Protein AF-A0A8J3N796-F1 (afdb_monomer)

Organism: NCBI:txid2778369

Solvent-accessible surface area (backbone atoms only — not comparable to full-atom values): 5444 Å² total; per-residue (Å²): 139,72,73,38,72,67,53,73,65,59,49,51,53,49,34,52,49,43,21,56,74,77,58,75,56,47,78,78,42,44,61,57,36,47,55,49,61,72,61,29,54,54,40,28,30,73,77,35,71,61,98,51,78,92,58,53,32,37,36,38,42,39,30,39,77,91,35,86,83,49,54,48,37,34,36,47,41,87,88,78,75,44,78,46,79,52,79,83,81,77,84,128

Mean predicted aligned error: 6.59 Å

Sequence (92 aa):
MNPRKPTKEEKNELIHFLVENDYGGYEEDKETAEGIVENAAIAVFDDYATGSPGYVGKVMVVVYDGGTEQTETYSWNTLDRTKSRDVAIHEV

Nearest PDB structures (foldseek):
  8ite-assembly1_A  TM=5.782E-01  e=7.462E+00  African swine fever virus
  7cjq-assembly2_D  TM=3.507E-01  e=7.946E+00  Canis lupus familiaris

Structure (mmCIF, N/CA/C/O backbone):
data_AF-A0A8J3N796-F1
#
_entry.id   AF-A0A8J3N796-F1
#
loop_
_atom_site.group_PDB
_atom_site.id
_atom_site.type_symbol
_atom_site.label_atom_id
_atom_site.label_alt_id
_atom_site.label_comp_id
_atom_site.label_asym_id
_atom_site.label_entity_id
_atom_site.label_seq_id
_atom_site.pdbx_PDB_ins_code
_atom_site.Cartn_x
_atom_site.Cartn_y
_atom_site.Cartn_z
_atom_site.occupancy
_atom_site.B_iso_or_equiv
_atom_site.auth_seq_id
_atom_site.auth_comp_id
_atom_site.auth_asym_id
_atom_site.auth_atom_id
_atom_site.pdbx_PDB_model_num
ATOM 1 N N . MET A 1 1 ? -16.808 -5.001 9.811 1.00 74.69 1 MET A N 1
ATOM 2 C CA . MET A 1 1 ? -15.597 -4.314 9.327 1.00 74.69 1 MET A CA 1
ATOM 3 C C . MET A 1 1 ? -15.903 -3.780 7.939 1.00 74.69 1 MET A C 1
ATOM 5 O O . MET A 1 1 ? -16.256 -4.583 7.085 1.00 74.69 1 MET A O 1
ATOM 9 N N . ASN A 1 2 ? -15.852 -2.460 7.740 1.00 85.56 2 ASN A N 1
ATOM 10 C CA . ASN A 1 2 ? -16.164 -1.838 6.450 1.00 85.56 2 ASN A CA 1
ATOM 11 C C . ASN A 1 2 ? -14.881 -1.250 5.854 1.00 85.56 2 ASN A C 1
ATOM 13 O O . ASN A 1 2 ? -14.199 -0.515 6.569 1.00 85.56 2 ASN A O 1
ATOM 17 N N . PRO A 1 3 ? -14.549 -1.550 4.588 1.00 94.81 3 PRO A N 1
ATOM 18 C CA . PRO A 1 3 ? -13.413 -0.923 3.935 1.00 94.81 3 PRO A CA 1
ATOM 19 C C . PRO A 1 3 ? -13.664 0.573 3.751 1.00 94.81 3 PRO A C 1
ATOM 21 O O . PRO A 1 3 ? -14.797 1.011 3.523 1.00 94.81 3 PRO A O 1
ATOM 24 N N . ARG A 1 4 ? -12.588 1.354 3.788 1.00 96.62 4 ARG A N 1
ATOM 25 C CA . ARG A 1 4 ? -12.591 2.775 3.429 1.00 96.62 4 ARG A CA 1
ATOM 26 C C . ARG A 1 4 ? -11.540 3.075 2.367 1.00 96.62 4 ARG A C 1
ATOM 28 O O . ARG A 1 4 ? -10.656 2.266 2.095 1.00 96.62 4 ARG A O 1
ATOM 35 N N . LYS A 1 5 ? -11.628 4.274 1.791 1.00 97.56 5 LYS A N 1
ATOM 36 C CA . LYS A 1 5 ? -10.549 4.829 0.968 1.00 97.56 5 LYS A CA 1
ATOM 37 C C . LYS A 1 5 ? -9.314 5.112 1.843 1.00 97.56 5 LYS A C 1
ATOM 39 O O . LYS A 1 5 ? -9.486 5.424 3.030 1.00 97.56 5 LYS A O 1
ATOM 44 N N . PRO A 1 6 ? -8.096 5.022 1.283 1.00 97.06 6 PRO A N 1
ATOM 45 C CA . PRO A 1 6 ? -6.888 5.407 2.003 1.00 97.06 6 PRO A CA 1
ATOM 46 C C . PRO A 1 6 ? -6.881 6.912 2.290 1.00 97.06 6 PRO A C 1
ATOM 48 O O . PRO A 1 6 ? -7.477 7.700 1.546 1.00 97.06 6 PRO A O 1
ATOM 51 N N . THR A 1 7 ? -6.192 7.319 3.354 1.00 96.94 7 THR A N 1
ATOM 52 C CA . THR A 1 7 ? -5.861 8.733 3.572 1.00 96.94 7 THR A CA 1
ATOM 53 C C . THR A 1 7 ? -4.680 9.157 2.696 1.00 96.94 7 THR A C 1
ATOM 55 O O . THR A 1 7 ? -4.026 8.332 2.052 1.00 96.94 7 THR A O 1
ATOM 58 N N . LYS A 1 8 ? -4.387 10.463 2.664 1.00 96.81 8 LYS A N 1
ATOM 59 C CA . LYS A 1 8 ? -3.218 10.987 1.947 1.00 96.81 8 LYS A CA 1
ATOM 60 C C . LYS A 1 8 ? -1.914 10.461 2.550 1.00 96.81 8 LYS A C 1
ATOM 62 O O . LYS A 1 8 ? -0.988 10.124 1.825 1.00 96.81 8 LYS A O 1
ATOM 67 N N . GLU A 1 9 ? -1.860 10.370 3.871 1.00 95.25 9 GLU A N 1
ATOM 68 C CA . GLU A 1 9 ? -0.716 9.85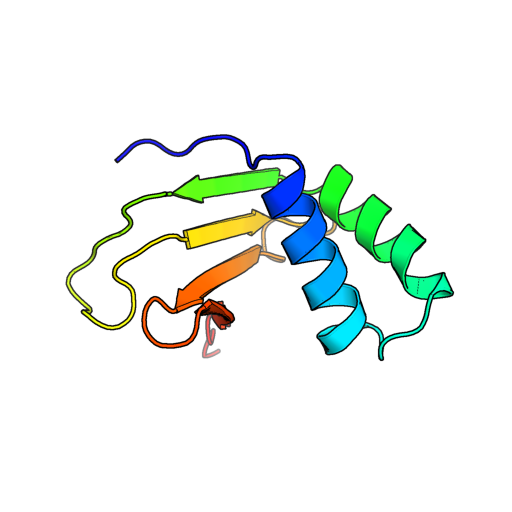6 4.620 1.00 95.25 9 GLU A CA 1
ATOM 69 C C . GLU A 1 9 ? -0.464 8.387 4.272 1.00 95.25 9 GLU A C 1
ATOM 71 O O . GLU A 1 9 ? 0.655 8.022 3.942 1.00 95.25 9 GLU A O 1
ATOM 76 N N . GLU A 1 10 ? -1.515 7.567 4.230 1.00 95.19 10 GLU A N 1
ATOM 77 C CA . GLU A 1 10 ? -1.409 6.142 3.895 1.00 95.19 10 GLU A CA 1
ATOM 78 C C . GLU A 1 10 ? -0.954 5.901 2.449 1.00 95.19 10 GLU A C 1
ATOM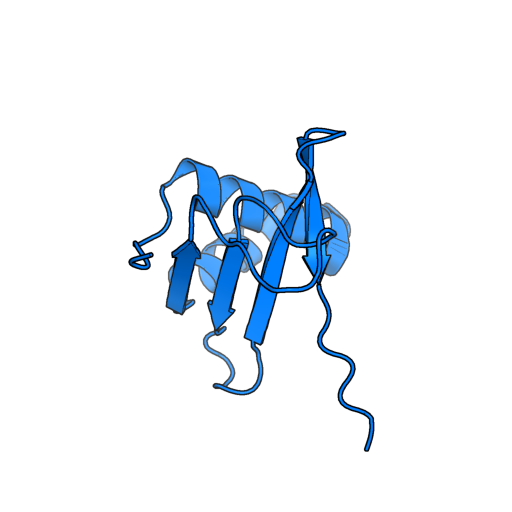 80 O O . GLU A 1 10 ? -0.203 4.957 2.186 1.00 95.19 10 GLU A O 1
ATOM 85 N N . LYS A 1 11 ? -1.372 6.761 1.511 1.00 96.25 11 LYS A N 1
ATOM 86 C CA . LYS A 1 11 ? -0.842 6.756 0.141 1.00 96.25 11 LYS A CA 1
ATOM 87 C C . LYS A 1 11 ? 0.638 7.129 0.114 1.00 96.25 11 LYS A C 1
ATOM 89 O O . LYS A 1 11 ? 1.418 6.430 -0.520 1.00 96.25 11 LYS A O 1
ATOM 94 N N . ASN A 1 12 ? 1.035 8.177 0.835 1.00 95.12 12 ASN A N 1
ATOM 95 C CA . ASN A 1 12 ? 2.438 8.590 0.919 1.00 95.12 12 ASN A CA 1
ATOM 96 C C . ASN A 1 12 ? 3.322 7.495 1.535 1.00 95.12 12 ASN A C 1
ATOM 98 O O . ASN A 1 12 ? 4.432 7.274 1.063 1.00 95.12 12 ASN A O 1
ATOM 102 N N . GLU A 1 13 ? 2.828 6.781 2.549 1.00 93.75 13 GLU A N 1
ATOM 103 C CA . GLU A 1 13 ? 3.516 5.623 3.130 1.00 93.75 13 GLU A CA 1
ATOM 104 C C . GLU A 1 13 ? 3.681 4.485 2.114 1.00 93.75 13 GLU A C 1
ATOM 106 O O . GLU A 1 13 ? 4.716 3.824 2.093 1.00 93.75 13 GLU A O 1
ATOM 111 N N . LEU A 1 14 ? 2.680 4.238 1.259 1.00 94.38 14 LEU A N 1
ATOM 112 C CA . LEU A 1 14 ? 2.799 3.269 0.166 1.00 94.38 14 LEU A CA 1
ATOM 113 C C . LEU A 1 14 ? 3.825 3.714 -0.881 1.00 94.38 14 LEU A C 1
ATOM 115 O O . LEU A 1 14 ? 4.682 2.920 -1.245 1.00 94.38 14 LEU A O 1
ATOM 119 N N . ILE A 1 15 ? 3.776 4.974 -1.316 1.00 94.31 15 ILE A N 1
ATOM 120 C CA . ILE A 1 15 ? 4.736 5.540 -2.275 1.00 94.31 15 ILE A CA 1
ATOM 121 C C . ILE A 1 15 ? 6.165 5.386 -1.748 1.00 94.31 15 ILE A C 1
ATOM 123 O O . ILE A 1 15 ? 7.029 4.880 -2.455 1.00 94.31 15 ILE A O 1
ATOM 127 N N . HIS A 1 16 ? 6.399 5.763 -0.489 1.00 91.94 16 HIS A N 1
ATOM 128 C CA . HIS A 1 16 ? 7.707 5.628 0.148 1.00 91.94 16 HIS A CA 1
ATOM 129 C C . HIS A 1 16 ? 8.183 4.175 0.170 1.00 91.94 16 HIS A C 1
ATOM 131 O O . HIS A 1 16 ? 9.311 3.891 -0.220 1.00 91.94 16 HIS A O 1
ATOM 137 N N . PHE A 1 17 ? 7.303 3.250 0.567 1.00 91.19 17 PHE A N 1
ATOM 138 C CA . PHE A 1 17 ? 7.621 1.827 0.586 1.00 91.19 17 PHE A CA 1
ATOM 139 C C . PHE A 1 17 ? 8.027 1.311 -0.801 1.00 91.19 17 PHE A C 1
ATOM 141 O O . PHE A 1 17 ? 9.038 0.621 -0.911 1.00 91.19 17 PHE A O 1
ATOM 148 N N . LEU A 1 18 ? 7.270 1.654 -1.849 1.00 91.31 18 LEU A N 1
ATOM 149 C CA . LEU A 1 18 ? 7.554 1.230 -3.222 1.00 91.31 18 LEU A CA 1
ATOM 150 C C . LEU A 1 18 ? 8.891 1.789 -3.717 1.00 91.31 18 LEU A C 1
ATOM 152 O O . LEU A 1 18 ? 9.693 1.051 -4.282 1.00 91.31 18 LEU A O 1
ATOM 156 N N . VAL A 1 19 ? 9.161 3.073 -3.467 1.00 91.19 19 VAL A N 1
ATOM 157 C CA . VAL A 1 19 ? 10.435 3.701 -3.843 1.00 91.19 19 VAL A CA 1
ATOM 158 C C . VAL A 1 19 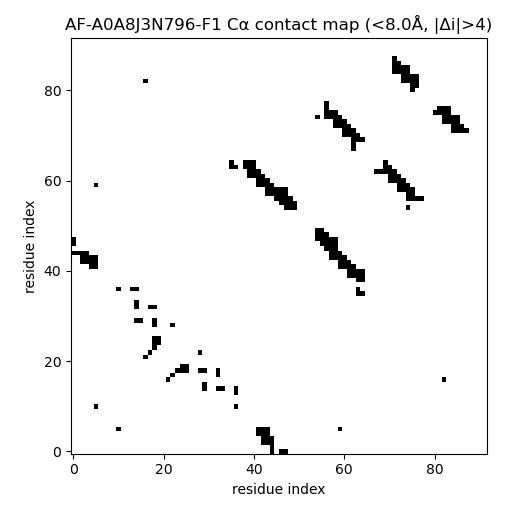? 11.607 2.985 -3.172 1.00 91.19 19 VAL A C 1
ATOM 160 O O . VAL A 1 19 ? 12.563 2.620 -3.849 1.00 91.19 19 VAL A O 1
ATOM 163 N N . GLU A 1 20 ? 11.522 2.721 -1.867 1.00 89.19 20 GLU A N 1
ATOM 164 C CA . GLU A 1 20 ? 12.599 2.065 -1.119 1.00 89.19 20 GLU A CA 1
ATOM 165 C C . GLU A 1 20 ? 12.810 0.594 -1.496 1.00 89.19 20 GLU A C 1
ATOM 167 O O . GLU A 1 20 ? 13.953 0.141 -1.545 1.00 89.19 20 GLU A O 1
ATOM 172 N N . ASN A 1 21 ? 11.734 -0.162 -1.735 1.00 86.19 21 ASN A N 1
ATOM 173 C CA . ASN A 1 21 ? 11.808 -1.623 -1.855 1.00 86.19 21 ASN A CA 1
ATOM 174 C C . ASN A 1 21 ? 11.791 -2.128 -3.300 1.00 86.19 21 ASN A C 1
ATOM 176 O O . ASN A 1 21 ? 12.426 -3.144 -3.580 1.00 86.19 21 ASN A O 1
ATOM 180 N N . ASP A 1 22 ? 11.100 -1.435 -4.205 1.00 85.25 22 ASP A N 1
ATOM 181 C CA . ASP A 1 22 ? 10.866 -1.917 -5.570 1.00 85.25 22 ASP A CA 1
ATOM 182 C C . ASP A 1 22 ? 11.621 -1.098 -6.626 1.00 85.25 22 ASP A C 1
ATOM 184 O O . ASP A 1 22 ? 12.005 -1.647 -7.658 1.00 85.25 22 ASP A O 1
ATOM 188 N N . TYR A 1 23 ? 11.899 0.183 -6.354 1.00 82.50 23 TYR A N 1
ATOM 189 C CA . TYR A 1 23 ? 12.590 1.074 -7.295 1.00 82.50 23 TYR A CA 1
ATOM 190 C C . TYR A 1 23 ? 14.025 1.453 -6.887 1.00 82.50 23 TYR A C 1
ATOM 192 O O . TYR A 1 23 ? 14.720 2.159 -7.603 1.00 82.50 23 TYR A O 1
ATOM 200 N N . GLY A 1 24 ? 14.538 0.935 -5.768 1.00 77.06 24 GLY A N 1
ATOM 201 C CA . GLY A 1 24 ? 15.943 1.130 -5.382 1.00 77.06 24 GLY A CA 1
ATOM 202 C C . GLY A 1 24 ? 16.262 2.492 -4.753 1.00 77.06 24 GLY A C 1
ATOM 203 O O . GLY A 1 24 ? 17.433 2.799 -4.530 1.00 77.06 24 GLY A O 1
ATOM 204 N N . GLY A 1 25 ? 15.242 3.277 -4.400 1.00 78.38 25 GLY A N 1
ATOM 205 C CA . GLY A 1 25 ? 15.368 4.450 -3.538 1.00 78.38 25 GLY A CA 1
ATOM 206 C C . GLY A 1 25 ? 15.743 5.758 -4.234 1.00 78.38 25 GLY A C 1
ATOM 207 O O . GLY A 1 25 ? 16.126 6.702 -3.539 1.00 78.38 25 GLY A O 1
ATOM 208 N N . TYR A 1 26 ? 15.670 5.848 -5.566 1.00 80.25 26 TYR A N 1
ATOM 209 C CA . TYR A 1 26 ? 15.997 7.088 -6.272 1.00 80.25 26 TYR A CA 1
ATOM 210 C C . TYR A 1 26 ? 14.817 8.068 -6.288 1.00 80.25 26 TYR A C 1
ATOM 212 O O . TYR A 1 26 ? 13.649 7.693 -6.360 1.00 80.25 26 TYR A O 1
ATOM 220 N N . GLU A 1 27 ? 15.124 9.367 -6.222 1.00 77.38 27 GLU A N 1
ATOM 221 C CA . GLU A 1 27 ? 14.107 10.428 -6.184 1.00 77.38 27 GLU A CA 1
ATOM 222 C C . GLU A 1 27 ? 13.294 10.507 -7.490 1.00 77.38 27 GLU A C 1
ATOM 224 O O . GLU A 1 27 ? 12.117 10.861 -7.462 1.00 77.38 27 GLU A O 1
ATOM 229 N N . GLU A 1 28 ? 13.895 10.110 -8.615 1.00 82.19 28 GLU A N 1
ATOM 230 C CA . GLU A 1 28 ? 13.239 10.026 -9.927 1.00 82.19 28 GLU A CA 1
ATOM 231 C C . GLU A 1 28 ? 12.140 8.953 -9.994 1.00 82.19 28 GLU A C 1
ATOM 233 O O . GLU A 1 28 ? 11.171 9.106 -10.736 1.00 82.19 28 GLU A O 1
ATOM 238 N N . ASP A 1 29 ? 12.211 7.924 -9.148 1.00 87.62 29 ASP A N 1
ATOM 239 C CA . ASP A 1 29 ? 11.200 6.864 -9.100 1.00 87.62 29 ASP A CA 1
ATOM 240 C C . ASP A 1 29 ? 9.953 7.267 -8.315 1.00 87.62 29 ASP A C 1
ATOM 242 O O . ASP A 1 29 ? 8.903 6.623 -8.406 1.00 87.62 29 ASP A O 1
ATOM 246 N N . LYS A 1 30 ? 10.037 8.362 -7.555 1.00 90.31 30 LYS A N 1
ATOM 247 C CA . LYS A 1 30 ? 8.922 8.859 -6.756 1.00 90.31 30 LYS A CA 1
ATOM 248 C C . LYS A 1 30 ? 7.747 9.288 -7.627 1.00 90.31 30 LYS A C 1
ATOM 250 O O . LYS A 1 30 ? 6.615 8.966 -7.285 1.00 90.31 30 LYS A O 1
ATOM 255 N N . GLU A 1 31 ? 7.999 9.970 -8.744 1.00 91.31 31 GLU A N 1
ATOM 256 C CA . GLU A 1 31 ? 6.937 10.401 -9.665 1.00 91.31 31 GLU A CA 1
ATOM 257 C C . GLU A 1 31 ? 6.214 9.190 -10.275 1.00 91.31 31 GLU A C 1
ATOM 259 O O . GLU A 1 31 ? 4.983 9.151 -10.333 1.00 91.31 31 GLU A O 1
ATOM 264 N N . THR A 1 32 ? 6.971 8.153 -10.641 1.00 91.19 32 THR A N 1
ATOM 265 C CA . THR A 1 32 ? 6.423 6.878 -11.122 1.00 91.19 32 THR A CA 1
ATOM 266 C C . THR A 1 32 ? 5.563 6.204 -10.051 1.00 91.19 32 THR A C 1
ATOM 268 O O . THR A 1 32 ? 4.418 5.833 -10.317 1.00 91.19 32 THR A O 1
ATOM 271 N N . ALA A 1 33 ? 6.072 6.087 -8.821 1.00 93.31 33 ALA A N 1
ATOM 272 C CA . ALA A 1 33 ? 5.341 5.491 -7.707 1.00 93.31 33 ALA A CA 1
ATOM 273 C C . ALA A 1 33 ? 4.070 6.286 -7.349 1.00 93.31 33 ALA A C 1
ATOM 275 O O . ALA A 1 33 ? 3.025 5.686 -7.095 1.00 93.31 33 ALA A O 1
ATOM 276 N N . GLU A 1 34 ? 4.125 7.620 -7.374 1.00 94.75 34 GLU A N 1
ATOM 277 C CA . GLU A 1 34 ? 2.960 8.495 -7.195 1.00 94.75 34 GLU A CA 1
ATOM 278 C C . GLU A 1 34 ? 1.896 8.229 -8.265 1.00 94.75 34 GLU A C 1
ATOM 280 O O . GLU A 1 34 ? 0.727 8.028 -7.929 1.00 94.75 34 GLU A O 1
ATOM 285 N N . GLY A 1 35 ? 2.295 8.156 -9.538 1.00 94.06 35 GLY A N 1
ATOM 286 C CA . GLY A 1 35 ? 1.387 7.860 -10.645 1.00 94.06 35 GLY A CA 1
ATOM 287 C C . GLY A 1 35 ? 0.696 6.504 -10.497 1.00 94.06 35 GLY A C 1
ATOM 288 O O . GLY A 1 35 ? -0.521 6.407 -10.653 1.00 94.06 35 GLY A O 1
ATOM 289 N N . ILE A 1 36 ? 1.447 5.464 -10.134 1.00 93.69 36 ILE A N 1
ATOM 290 C CA . ILE A 1 36 ? 0.905 4.114 -9.921 1.00 93.69 36 ILE A CA 1
ATOM 291 C C . ILE A 1 36 ? -0.089 4.102 -8.751 1.00 93.69 36 ILE A C 1
ATOM 293 O O . ILE A 1 36 ? -1.189 3.561 -8.868 1.00 93.69 36 ILE A O 1
ATOM 297 N N . VAL A 1 37 ? 0.260 4.726 -7.623 1.00 95.56 37 VAL A N 1
ATOM 298 C CA . VAL A 1 37 ? -0.590 4.747 -6.420 1.00 95.56 37 VAL A CA 1
ATOM 299 C C . VAL A 1 37 ? -1.856 5.582 -6.619 1.00 95.56 37 VAL A C 1
ATOM 301 O O . VAL A 1 37 ? -2.906 5.234 -6.075 1.00 95.56 37 VAL A O 1
ATOM 304 N N . GLU A 1 38 ? -1.801 6.664 -7.398 1.00 96.19 38 GLU A N 1
ATOM 305 C CA . GLU A 1 38 ? -2.988 7.467 -7.709 1.00 96.19 38 GLU A CA 1
ATOM 306 C C . GLU A 1 38 ? -3.972 6.754 -8.643 1.00 96.19 38 GLU A C 1
ATOM 308 O O . GLU A 1 38 ? -5.182 6.947 -8.499 1.00 96.19 38 GLU A O 1
ATOM 313 N N . ASN A 1 39 ? -3.483 5.900 -9.547 1.00 95.69 39 ASN A N 1
ATOM 314 C CA . ASN A 1 39 ? -4.329 5.118 -10.452 1.00 95.69 39 ASN A CA 1
ATOM 315 C C . ASN A 1 39 ? -4.827 3.795 -9.843 1.00 95.69 39 ASN A C 1
ATOM 317 O O . ASN A 1 39 ? -5.781 3.205 -10.354 1.00 95.69 39 ASN A O 1
ATOM 321 N N . ALA A 1 40 ? -4.228 3.335 -8.743 1.00 96.25 40 ALA A N 1
ATOM 322 C CA . ALA A 1 40 ? -4.610 2.089 -8.093 1.00 96.25 40 ALA A CA 1
ATOM 323 C C . ALA A 1 40 ? -5.979 2.163 -7.391 1.00 96.25 40 ALA A C 1
ATOM 325 O O . ALA A 1 40 ? -6.365 3.163 -6.772 1.00 96.25 40 ALA A O 1
ATOM 326 N N . ALA A 1 41 ? -6.700 1.042 -7.398 1.00 96.88 41 ALA A N 1
ATOM 327 C CA . ALA A 1 41 ? -7.871 0.852 -6.552 1.00 96.88 41 ALA A CA 1
ATOM 328 C C . ALA A 1 41 ? -7.422 0.353 -5.170 1.00 96.88 41 ALA A C 1
ATOM 330 O O . ALA A 1 41 ? -6.897 -0.750 -5.037 1.00 96.88 41 ALA A O 1
ATOM 331 N N . ILE A 1 42 ? -7.634 1.170 -4.133 1.00 97.31 42 ILE A N 1
ATOM 332 C CA . ILE A 1 42 ? -7.136 0.899 -2.777 1.00 97.31 42 ILE A CA 1
ATOM 333 C C . ILE A 1 42 ? -8.292 0.818 -1.778 1.00 97.31 42 ILE A C 1
ATOM 335 O O . ILE A 1 42 ? -9.139 1.716 -1.713 1.00 97.31 42 ILE A O 1
ATOM 339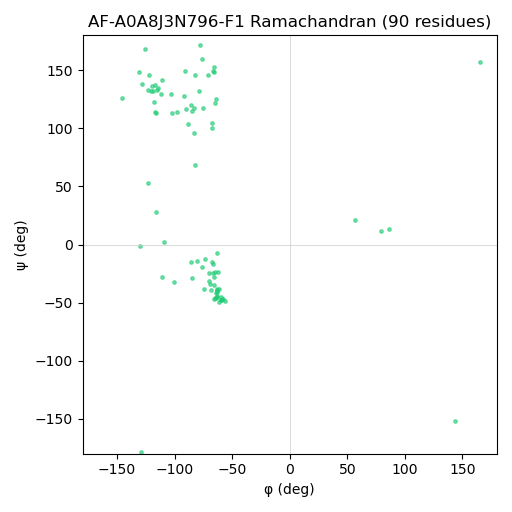 N N . ALA A 1 43 ? -8.276 -0.223 -0.947 1.00 97.00 43 ALA A N 1
ATOM 340 C CA . ALA A 1 43 ? -9.166 -0.391 0.196 1.00 97.00 43 ALA A CA 1
ATOM 341 C C . ALA A 1 43 ? -8.359 -0.575 1.487 1.00 97.00 43 ALA A C 1
ATOM 343 O O . ALA A 1 43 ? -7.433 -1.381 1.538 1.00 97.00 43 ALA A O 1
ATOM 344 N N . VAL A 1 44 ? -8.733 0.151 2.542 1.00 95.44 44 VAL A N 1
AT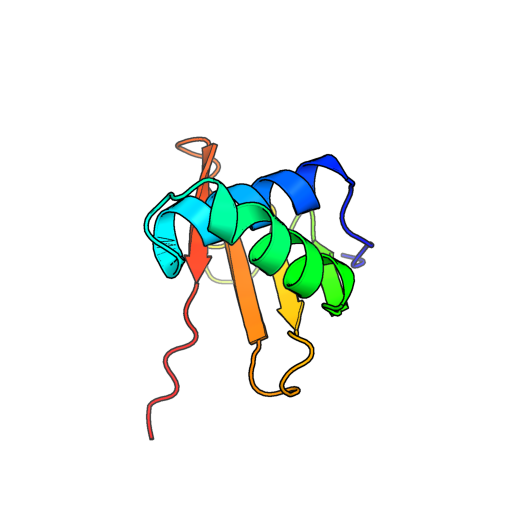OM 345 C CA . VAL A 1 44 ? -8.108 0.053 3.868 1.00 95.44 44 VAL A CA 1
ATOM 346 C C . VAL A 1 44 ? -9.104 -0.496 4.885 1.00 95.44 44 VAL A C 1
ATOM 348 O O . VAL A 1 44 ? -10.255 -0.056 4.945 1.00 95.44 44 VAL A O 1
ATOM 351 N N . PHE A 1 45 ? -8.633 -1.441 5.691 1.00 92.94 45 PHE A N 1
ATOM 352 C CA . PHE A 1 45 ? -9.319 -2.058 6.817 1.00 92.94 45 PHE A CA 1
ATOM 353 C C . PHE A 1 45 ? -8.544 -1.721 8.094 1.00 92.94 45 PHE A C 1
ATOM 355 O O . PHE A 1 45 ? -7.406 -2.152 8.243 1.00 92.94 45 PHE A O 1
ATOM 362 N N . ASP A 1 46 ? -9.132 -0.939 9.002 1.00 90.00 46 ASP A N 1
ATOM 363 C CA . ASP A 1 46 ? -8.419 -0.464 10.201 1.00 90.00 46 ASP A CA 1
ATOM 364 C C . ASP A 1 46 ? -8.227 -1.553 11.269 1.00 90.00 46 ASP A C 1
ATOM 366 O O . ASP A 1 46 ? -7.161 -1.634 11.873 1.00 90.00 46 ASP A O 1
ATOM 370 N N . ASP A 1 47 ? -9.235 -2.410 11.445 1.00 87.75 47 ASP A N 1
ATOM 371 C CA . ASP A 1 47 ? -9.276 -3.465 12.466 1.00 87.75 47 ASP A CA 1
ATOM 372 C C . ASP A 1 47 ? -9.484 -4.842 11.810 1.00 87.75 47 ASP A C 1
ATOM 374 O O . ASP A 1 47 ? -10.432 -5.574 12.119 1.00 87.75 47 ASP A O 1
ATOM 378 N N . TYR A 1 48 ? -8.640 -5.173 10.830 1.00 85.81 48 TYR A N 1
ATOM 379 C CA . TYR A 1 48 ? -8.646 -6.487 10.195 1.00 85.81 48 TYR A CA 1
ATOM 380 C C . TYR A 1 48 ? -8.277 -7.558 11.219 1.00 85.81 48 TYR A C 1
ATOM 382 O O . TYR A 1 48 ? -7.265 -7.471 11.907 1.00 85.81 48 TYR A O 1
ATOM 390 N N . ALA A 1 49 ? -9.138 -8.563 11.348 1.00 84.06 49 ALA A N 1
ATOM 391 C CA . ALA A 1 49 ? -8.932 -9.690 12.241 1.00 84.06 49 ALA A CA 1
ATOM 392 C C . ALA A 1 49 ? -9.513 -10.948 11.597 1.00 84.06 49 ALA A C 1
ATOM 394 O O . ALA A 1 49 ? -10.687 -10.991 11.220 1.00 84.06 49 ALA A O 1
ATOM 395 N N . THR A 1 50 ? -8.687 -11.985 11.484 1.00 78.81 50 THR A N 1
ATOM 396 C CA . THR A 1 50 ? -9.089 -13.316 11.013 1.00 78.81 50 THR A CA 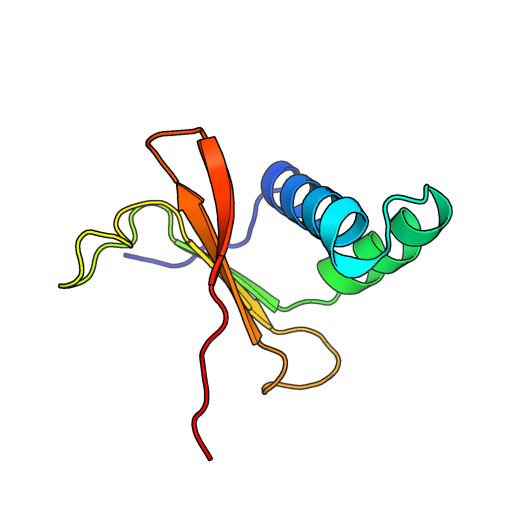1
ATOM 397 C C . THR A 1 50 ? -8.622 -14.382 11.998 1.00 78.81 50 THR A C 1
ATOM 399 O O . THR A 1 50 ? -8.031 -14.071 13.029 1.00 78.81 50 THR A O 1
ATOM 402 N N . GLY A 1 51 ? -8.879 -15.658 11.698 1.00 71.94 51 GLY A N 1
ATOM 403 C CA . GLY A 1 51 ? -8.441 -16.773 12.543 1.00 71.94 51 GLY A CA 1
ATOM 404 C C . GLY A 1 51 ? -6.917 -16.923 12.685 1.00 71.94 51 GLY A C 1
ATOM 405 O O . GLY A 1 51 ? -6.483 -17.740 13.492 1.00 71.94 51 GLY A O 1
ATOM 406 N N . SER A 1 52 ? -6.110 -16.161 11.933 1.00 69.81 52 SER A N 1
ATOM 407 C CA . SER A 1 52 ? -4.647 -16.147 12.037 1.00 69.81 52 SER A CA 1
ATOM 408 C C . SER A 1 52 ? -4.168 -14.909 12.819 1.00 69.81 52 SER A C 1
ATOM 410 O O . SER A 1 52 ? -4.305 -13.790 12.316 1.00 69.81 52 SER A O 1
ATOM 412 N N . PRO A 1 53 ? -3.584 -15.068 14.026 1.00 63.59 53 PRO A N 1
ATOM 413 C CA . PRO A 1 53 ? -3.203 -13.948 14.895 1.00 63.59 53 PRO A CA 1
ATOM 414 C C . PRO A 1 53 ? -2.153 -13.002 14.304 1.00 63.59 53 PRO A C 1
ATOM 416 O O . PRO A 1 53 ? -2.081 -11.849 14.716 1.00 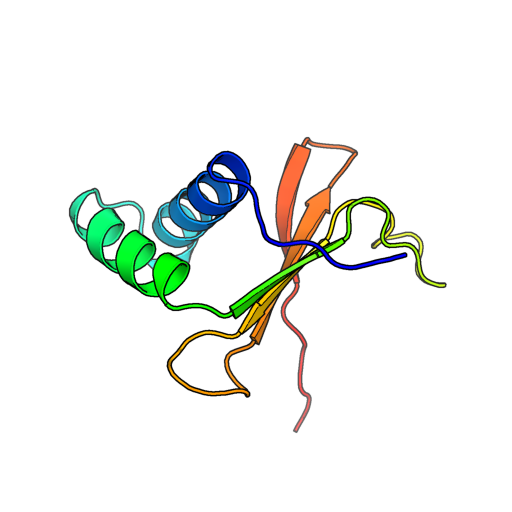63.59 53 PRO A O 1
ATOM 419 N N . GLY A 1 54 ? -1.342 -13.478 13.352 1.00 65.81 54 GLY A N 1
ATOM 420 C CA . GLY A 1 54 ? -0.278 -12.683 12.729 1.00 65.81 54 GLY A CA 1
ATOM 421 C C . GLY A 1 54 ? -0.784 -11.532 11.857 1.00 65.81 54 GLY A C 1
ATOM 422 O O . GLY A 1 54 ? -0.017 -10.631 11.549 1.00 65.81 54 GLY A O 1
ATOM 423 N N . TYR A 1 55 ? -2.071 -11.543 11.502 1.00 64.81 55 TYR A N 1
ATOM 424 C CA . TYR A 1 55 ? -2.691 -10.555 10.620 1.00 64.81 55 TYR A CA 1
ATOM 425 C C . TYR A 1 55 ? -3.764 -9.736 11.341 1.00 64.81 55 TYR A C 1
ATOM 427 O O . TYR A 1 55 ? -4.731 -9.310 10.723 1.00 64.81 55 TYR A O 1
ATOM 435 N N . VAL A 1 56 ? -3.657 -9.561 12.659 1.00 81.38 56 VAL A N 1
ATOM 436 C CA . VAL A 1 56 ? -4.568 -8.677 13.397 1.00 81.38 56 VAL A CA 1
ATOM 437 C C . VAL A 1 56 ? -4.036 -7.246 13.336 1.00 81.38 56 VAL A C 1
ATOM 439 O O . VAL A 1 56 ? -2.935 -6.983 13.811 1.00 81.38 56 VAL A O 1
ATOM 442 N N . GLY A 1 57 ? -4.817 -6.316 12.787 1.00 85.56 57 GLY A N 1
ATOM 443 C CA . GLY A 1 57 ? -4.471 -4.896 12.736 1.00 85.56 57 GLY A CA 1
ATOM 444 C C . GLY A 1 57 ? -4.928 -4.203 11.457 1.00 85.56 57 GLY A C 1
ATOM 445 O O . GLY A 1 57 ? -5.909 -4.599 10.831 1.00 85.56 57 GLY A O 1
ATOM 446 N N . LYS A 1 58 ? -4.206 -3.152 11.062 1.00 89.12 58 LYS A N 1
ATOM 447 C CA . LYS A 1 58 ? -4.516 -2.403 9.843 1.00 89.12 58 LYS A CA 1
ATOM 448 C C . LYS A 1 58 ? -4.000 -3.147 8.612 1.00 89.12 58 LYS A C 1
ATOM 450 O O . LYS A 1 58 ? -2.830 -3.530 8.571 1.00 89.12 58 LYS A O 1
ATOM 455 N N . VAL A 1 59 ? -4.852 -3.278 7.596 1.00 91.19 59 VAL A N 1
ATOM 456 C CA . VAL A 1 59 ? -4.528 -3.869 6.292 1.00 91.19 59 VAL A CA 1
ATOM 457 C C . VAL A 1 59 ? -4.947 -2.937 5.156 1.00 91.19 59 VAL A C 1
ATOM 459 O O . VAL A 1 59 ? -6.033 -2.361 5.173 1.00 91.19 59 VAL A O 1
ATOM 462 N N . MET A 1 60 ? -4.095 -2.811 4.144 1.00 94.44 60 MET A N 1
ATOM 463 C CA . MET A 1 60 ? -4.351 -2.108 2.890 1.00 94.44 60 MET A CA 1
ATOM 464 C C . MET A 1 60 ? -4.262 -3.111 1.744 1.00 94.44 60 MET A C 1
ATOM 466 O O . MET A 1 60 ? -3.231 -3.746 1.557 1.00 94.44 60 MET A O 1
ATOM 470 N N . VAL A 1 61 ? -5.333 -3.226 0.967 1.00 94.88 61 VAL A N 1
ATOM 471 C CA . VAL A 1 61 ? -5.364 -4.009 -0.271 1.00 94.88 61 VAL A CA 1
ATOM 472 C C . VAL A 1 61 ? -5.278 -3.042 -1.439 1.00 94.88 61 VAL A C 1
ATOM 474 O O . VAL A 1 61 ? -6.034 -2.068 -1.500 1.00 94.88 61 VAL A O 1
ATOM 477 N N . VAL A 1 62 ? -4.355 -3.315 -2.349 1.00 96.19 62 VAL A N 1
ATOM 478 C CA . VAL A 1 62 ? -4.090 -2.515 -3.542 1.00 96.19 62 VAL A CA 1
ATOM 479 C C . VAL A 1 62 ? -4.341 -3.392 -4.760 1.00 96.19 62 VAL A C 1
ATOM 481 O O . VAL A 1 62 ? -3.879 -4.529 -4.806 1.00 96.19 62 VAL A O 1
ATOM 484 N N . VAL A 1 63 ? -5.083 -2.877 -5.734 1.00 96.12 63 VAL A N 1
ATOM 485 C CA . VAL A 1 63 ? -5.182 -3.439 -7.086 1.00 96.12 63 VAL A CA 1
ATOM 486 C C . VAL A 1 63 ? -4.611 -2.395 -8.036 1.00 96.12 63 VAL A C 1
ATOM 488 O O . VAL A 1 63 ? -5.164 -1.296 -8.145 1.00 96.12 63 VAL A O 1
ATOM 491 N N . TYR A 1 64 ? -3.484 -2.714 -8.664 1.00 93.44 64 TYR A N 1
ATOM 492 C CA . TYR A 1 64 ? -2.784 -1.817 -9.578 1.00 93.44 64 TYR A CA 1
ATOM 493 C C . TYR A 1 64 ? -3.491 -1.735 -10.937 1.00 93.44 64 TYR A C 1
ATOM 495 O O . TYR A 1 64 ? -4.292 -2.594 -11.308 1.00 93.44 64 TYR A O 1
ATOM 503 N N . ASP A 1 65 ? -3.212 -0.671 -11.684 1.00 87.94 65 ASP A N 1
ATOM 50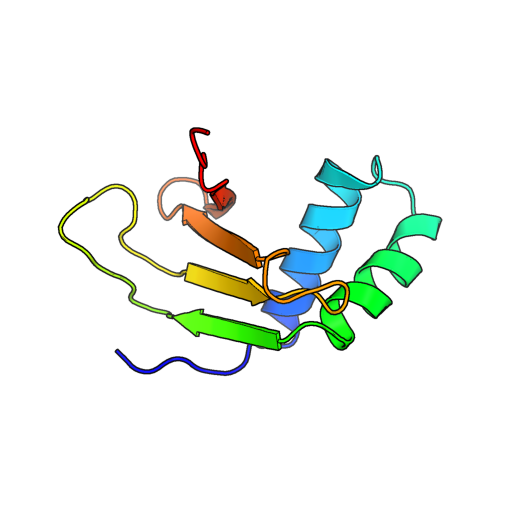4 C CA . ASP A 1 65 ? -3.881 -0.355 -12.951 1.00 87.94 65 ASP A CA 1
ATOM 505 C C . ASP A 1 65 ? -3.467 -1.263 -14.124 1.00 87.94 65 ASP A C 1
ATOM 507 O O . ASP A 1 65 ? -4.151 -1.293 -15.148 1.00 87.94 65 ASP A O 1
ATOM 511 N N . GLY A 1 66 ? -2.400 -2.049 -13.963 1.00 87.38 66 GLY A N 1
ATOM 512 C CA . GLY A 1 66 ? -1.945 -3.021 -14.956 1.00 87.38 66 GLY A CA 1
ATOM 513 C C . GLY A 1 66 ? -2.855 -4.246 -15.121 1.00 87.38 66 GLY A C 1
ATOM 514 O O . GLY A 1 66 ? -2.853 -4.849 -16.193 1.00 87.38 66 GLY A O 1
ATOM 515 N N . GLY A 1 67 ? -3.646 -4.610 -14.103 1.00 84.38 67 GLY A N 1
ATOM 516 C CA . GLY A 1 67 ? -4.549 -5.765 -14.153 1.00 84.38 67 GLY A CA 1
ATOM 517 C C . GLY A 1 67 ? -5.080 -6.186 -12.781 1.00 84.38 67 GLY A C 1
ATOM 518 O O . GLY A 1 67 ? -4.474 -5.910 -11.750 1.00 84.38 67 GLY A O 1
ATOM 519 N N . THR A 1 68 ? -6.220 -6.883 -12.746 1.00 87.19 68 THR A N 1
ATOM 520 C CA . THR A 1 68 ? -6.856 -7.322 -11.483 1.00 87.19 68 THR A CA 1
ATOM 521 C C . THR A 1 68 ? -6.022 -8.330 -10.692 1.00 87.19 68 THR A C 1
ATOM 523 O O . THR A 1 68 ? -6.190 -8.468 -9.485 1.00 87.19 68 THR A O 1
ATOM 526 N N . GLU A 1 69 ? -5.139 -9.046 -11.379 1.00 87.94 69 GLU A N 1
ATOM 527 C CA . GLU A 1 69 ? -4.170 -9.987 -10.827 1.00 87.94 69 GLU A CA 1
ATOM 528 C C . GLU A 1 69 ? -2.969 -9.295 -10.175 1.00 87.94 69 GLU A C 1
ATOM 530 O O . GLU A 1 69 ? -2.295 -9.897 -9.342 1.00 87.94 69 GLU A O 1
ATOM 535 N N . GLN A 1 70 ? -2.717 -8.026 -10.510 1.00 90.69 70 GLN A N 1
ATOM 536 C CA . GLN A 1 70 ? -1.683 -7.206 -9.886 1.00 90.69 70 GLN A CA 1
ATOM 537 C C . GLN A 1 70 ? -2.240 -6.630 -8.589 1.00 90.69 70 GLN A C 1
ATOM 539 O O . GLN A 1 70 ? -2.539 -5.441 -8.474 1.00 90.69 70 GLN A O 1
ATOM 544 N N . THR A 1 71 ? -2.451 -7.513 -7.618 1.00 93.94 71 THR A N 1
ATOM 545 C CA . THR A 1 71 ? -2.948 -7.146 -6.300 1.00 93.94 71 THR A CA 1
ATOM 546 C C . THR A 1 71 ? -1.925 -7.459 -5.227 1.00 93.94 71 THR A C 1
ATOM 548 O O . THR A 1 71 ? -1.305 -8.521 -5.219 1.00 93.94 71 THR A O 1
ATOM 551 N N . GLU A 1 72 ? -1.766 -6.525 -4.301 1.00 93.38 72 GLU A N 1
ATOM 552 C CA . GLU A 1 72 ? -0.873 -6.667 -3.164 1.00 93.38 72 GLU A CA 1
ATOM 553 C C . GLU A 1 72 ? -1.593 -6.293 -1.874 1.00 93.38 72 GLU A C 1
ATOM 555 O O . GLU A 1 72 ? -2.488 -5.441 -1.846 1.00 93.38 72 GLU A O 1
ATOM 560 N N . THR A 1 73 ? -1.197 -6.955 -0.790 1.00 92.50 73 THR A N 1
ATOM 561 C CA . THR A 1 73 ? -1.701 -6.672 0.549 1.00 92.50 73 THR A CA 1
ATOM 562 C C . THR A 1 73 ? -0.563 -6.149 1.406 1.00 92.50 73 THR A C 1
ATOM 564 O O . THR A 1 73 ? 0.531 -6.706 1.423 1.00 92.50 73 THR A O 1
ATOM 567 N N . TYR A 1 74 ? -0.833 -5.069 2.123 1.00 91.62 74 TYR A N 1
ATOM 568 C CA . TYR A 1 7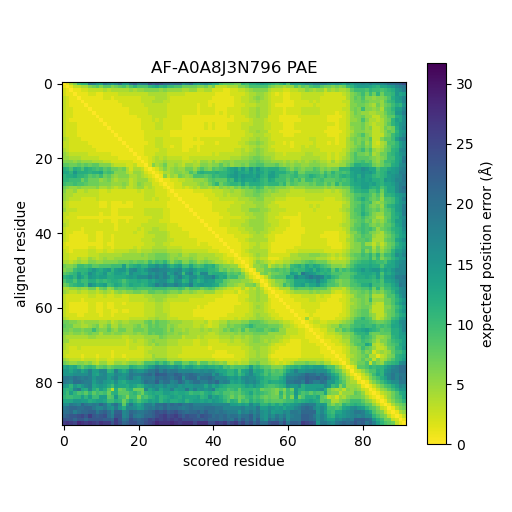4 ? 0.098 -4.444 3.040 1.00 91.62 74 TYR A CA 1
ATOM 569 C C . TYR A 1 74 ? -0.485 -4.445 4.442 1.00 91.62 74 TYR A C 1
ATOM 571 O O . TYR A 1 74 ? -1.650 -4.092 4.633 1.00 91.62 74 TYR A O 1
ATOM 579 N N . SER A 1 75 ? 0.336 -4.782 5.423 1.00 88.94 75 SER A N 1
ATOM 580 C CA . SER A 1 75 ? -0.033 -4.800 6.834 1.00 88.94 75 SER A CA 1
ATOM 581 C C . SER A 1 75 ? 0.889 -3.882 7.636 1.00 88.94 75 SER A C 1
ATOM 583 O O . SER A 1 75 ? 2.062 -3.707 7.306 1.00 88.94 75 SER A O 1
ATOM 585 N N . TRP A 1 76 ? 0.344 -3.245 8.674 1.00 81.44 76 TRP A N 1
ATOM 586 C CA . TRP A 1 76 ? 1.140 -2.493 9.646 1.00 81.44 76 TRP A CA 1
ATOM 587 C C . TRP A 1 76 ? 1.358 -3.390 10.850 1.00 81.44 76 TRP A C 1
ATOM 589 O O . TRP A 1 76 ? 0.408 -3.717 11.567 1.00 81.44 76 TRP A O 1
ATOM 599 N N . ASN A 1 77 ? 2.604 -3.774 11.092 1.00 66.88 77 ASN A N 1
ATOM 600 C CA . ASN A 1 77 ? 2.921 -4.605 12.233 1.00 66.88 77 ASN A CA 1
ATOM 601 C C . ASN A 1 77 ? 2.887 -3.748 13.509 1.00 66.88 77 ASN A C 1
ATOM 603 O O . ASN A 1 77 ? 3.630 -2.778 13.680 1.00 66.88 77 ASN A O 1
ATOM 607 N N . THR A 1 78 ? 1.978 -4.083 14.425 1.00 55.97 78 THR A N 1
ATOM 608 C CA . THR A 1 78 ? 1.761 -3.318 15.662 1.00 55.97 78 THR A CA 1
ATOM 609 C C . THR A 1 78 ? 2.949 -3.369 16.624 1.00 55.97 78 THR A C 1
ATOM 611 O O . THR A 1 78 ? 3.024 -2.542 17.531 1.00 55.97 78 THR A O 1
ATOM 614 N N . LEU A 1 79 ? 3.867 -4.326 16.448 1.00 52.97 79 LEU A N 1
ATOM 615 C CA . LEU A 1 79 ? 5.010 -4.533 17.342 1.00 52.97 79 LEU A CA 1
ATOM 616 C C . LEU A 1 79 ? 6.213 -3.640 17.014 1.00 52.97 79 LEU A C 1
ATOM 618 O O . LEU A 1 79 ? 6.955 -3.281 17.925 1.00 52.97 79 LEU A O 1
ATOM 622 N N . ASP A 1 80 ? 6.393 -3.248 15.754 1.00 55.94 80 ASP A N 1
ATOM 623 C CA . ASP A 1 80 ? 7.558 -2.473 15.302 1.00 55.94 80 ASP A CA 1
ATOM 624 C C . ASP A 1 80 ? 7.193 -1.228 14.471 1.00 55.94 80 ASP A C 1
ATOM 626 O O . ASP A 1 80 ? 8.079 -0.454 14.113 1.00 55.94 80 ASP A O 1
ATOM 630 N N . ARG A 1 81 ? 5.894 -0.983 14.224 1.00 55.59 81 ARG A N 1
ATOM 631 C CA . ARG A 1 81 ? 5.377 0.102 13.366 1.00 55.59 81 ARG A CA 1
ATOM 632 C C . ARG A 1 81 ? 5.921 0.060 11.936 1.00 55.59 81 ARG A C 1
ATOM 634 O O . ARG A 1 81 ? 5.892 1.079 11.248 1.00 55.59 81 ARG A O 1
ATOM 641 N N . THR A 1 82 ? 6.406 -1.090 11.482 1.00 58.28 82 THR A N 1
ATOM 642 C CA . THR A 1 82 ? 6.872 -1.264 10.109 1.00 58.28 82 THR A CA 1
ATOM 643 C C . THR A 1 82 ? 5.737 -1.753 9.216 1.00 58.28 82 THR A C 1
ATOM 645 O O . THR A 1 82 ? 4.800 -2.422 9.665 1.00 58.28 82 THR A O 1
ATOM 648 N N . LYS A 1 83 ? 5.795 -1.358 7.942 1.00 63.31 83 LYS A N 1
ATOM 649 C CA . LYS A 1 83 ? 4.876 -1.827 6.908 1.00 63.31 83 LYS A CA 1
ATOM 650 C C . LYS A 1 83 ? 5.493 -3.051 6.243 1.00 63.31 83 LYS A C 1
ATOM 652 O O . LYS A 1 83 ? 6.634 -2.989 5.793 1.00 63.31 83 LYS A O 1
ATOM 657 N N . SER A 1 84 ? 4.744 -4.140 6.170 1.00 73.56 84 SER A N 1
ATOM 658 C CA . SER A 1 84 ? 5.129 -5.357 5.458 1.00 73.56 84 SER A CA 1
ATOM 659 C C . SER A 1 84 ? 4.258 -5.542 4.222 1.00 73.56 84 SER A C 1
ATOM 661 O O . SER A 1 84 ? 3.058 -5.267 4.256 1.00 73.56 84 SER A O 1
ATOM 663 N N . ARG A 1 85 ? 4.868 -6.006 3.126 1.00 73.62 85 ARG A N 1
ATOM 664 C CA . ARG A 1 85 ? 4.152 -6.504 1.949 1.00 73.62 85 ARG A CA 1
ATOM 665 C C . ARG A 1 85 ? 3.911 -8.001 2.121 1.00 73.62 85 ARG A C 1
ATOM 667 O O . ARG A 1 85 ? 4.863 -8.778 2.162 1.00 73.62 85 ARG A O 1
ATOM 674 N N . ASP A 1 86 ? 2.646 -8.390 2.192 1.00 75.00 86 ASP A N 1
ATOM 675 C CA . ASP A 1 86 ? 2.217 -9.781 2.224 1.00 75.00 86 ASP A CA 1
ATOM 676 C C . ASP A 1 86 ? 2.025 -10.267 0.781 1.00 75.00 86 ASP A C 1
ATOM 678 O O . ASP A 1 86 ? 1.053 -9.921 0.105 1.00 75.00 86 ASP A O 1
ATOM 682 N N . VAL A 1 87 ? 2.984 -11.050 0.284 1.00 56.94 87 VAL A N 1
ATOM 683 C CA . VAL A 1 87 ? 2.916 -11.638 -1.059 1.00 56.94 87 VAL A CA 1
ATOM 684 C C . VAL A 1 87 ? 2.075 -12.911 -0.995 1.00 56.94 87 VAL A C 1
ATOM 686 O O . VAL A 1 87 ? 2.443 -13.875 -0.322 1.00 56.94 87 VAL A O 1
ATOM 689 N N . ALA A 1 88 ? 0.948 -12.936 -1.708 1.00 50.91 88 ALA A N 1
ATOM 690 C CA . ALA A 1 88 ? 0.169 -14.155 -1.886 1.00 50.91 88 ALA A CA 1
ATOM 691 C C . ALA A 1 88 ? 0.968 -15.146 -2.747 1.00 50.91 88 ALA A C 1
ATOM 693 O O . ALA A 1 88 ? 1.067 -14.983 -3.965 1.00 50.91 88 ALA A O 1
ATOM 694 N N . ILE A 1 89 ? 1.540 -16.176 -2.119 1.00 41.38 89 ILE A N 1
ATOM 695 C CA . ILE A 1 89 ? 2.208 -17.274 -2.822 1.00 41.38 89 ILE A CA 1
ATOM 696 C C . ILE A 1 89 ? 1.126 -18.053 -3.580 1.00 41.38 89 ILE A C 1
ATOM 698 O O . ILE A 1 89 ? 0.393 -18.843 -2.990 1.00 41.38 89 ILE A O 1
ATOM 702 N N . HIS A 1 90 ? 0.990 -17.807 -4.881 1.00 37.34 90 HIS A N 1
ATOM 703 C CA . HIS A 1 90 ? 0.233 -18.695 -5.754 1.00 37.34 90 HIS A CA 1
ATOM 704 C C . HIS A 1 90 ? 1.174 -19.832 -6.152 1.00 37.34 90 HIS A C 1
ATOM 706 O O . HIS A 1 90 ? 1.995 -19.676 -7.055 1.00 37.34 90 HIS A O 1
ATOM 712 N N . GLU A 1 91 ? 1.109 -20.954 -5.434 1.00 33.88 91 GLU A N 1
ATOM 713 C CA . GLU A 1 91 ? 1.690 -22.198 -5.937 1.00 33.88 91 GLU A CA 1
ATOM 714 C C . GLU A 1 91 ? 0.904 -22.612 -7.192 1.00 33.88 91 GLU A C 1
ATOM 716 O O . GLU A 1 91 ? -0.324 -22.724 -7.150 1.00 33.88 91 GLU A O 1
ATOM 721 N N . VAL A 1 92 ? 1.619 -22.752 -8.314 1.00 38.41 92 VAL A N 1
ATOM 722 C CA . VAL A 1 92 ? 1.099 -23.251 -9.599 1.00 38.41 92 VAL A CA 1
ATOM 723 C C . VAL A 1 92 ? 1.180 -24.770 -9.626 1.00 38.41 92 VAL A C 1
ATOM 725 O O . VAL A 1 92 ? 2.249 -25.294 -9.237 1.00 38.41 92 VAL A O 1
#

pLDDT: mean 83.15, std 15.53, range [33.88, 97.56]

Radius of gyration: 13.43 Å; Cα contacts (8 Å, |Δi|>4): 133; chains: 1; bounding box: 32×34×32 Å

Foldseek 3Di:
DDWDDDDPVRLVLQLCCCCVPPVVNDPVCSVVSNVFSVQKDKIKDAQDDDPDPQQGGIKMWIQTPVDNVNIWMWGQGPVPRDIDIDDDPPDD

Secondary structure (DSSP, 8-state):
---BPPPHHHHHHHHHHHHHHTSTT-TTHHHHHHHHHHHSEEEEEEEE--SSGGG-EEEEEEE-TT-TT-EEEEEE-TTT--EEEE------